Protein AF-A0A2Z6UHA8-F1 (afdb_monomer_lite)

Organism: NCBI:txid1979544

pLDDT: mean 77.67, std 16.22, range [40.0, 95.44]

Sequence (73 aa):
MPSTIKKIGKMMLTFNSKTYGELLAYYQPKAITTEVENERAIAIAQELEHRSELSLEEEALLELLMALRYSLC

Radius of gyration: 15.77 Å; chains: 1; bounding box: 30×23×51 Å

Foldseek 3Di:
DDDDDPDDDDPCLDDDPVVLVVVCVVLVDDQDDDVVSVVSLVVLLVVLVPDPDDRPSSVVVNVVSVVSVVVVD

Structure (mmCIF, N/CA/C/O backbone):
data_AF-A0A2Z6UHA8-F1
#
_entry.id   AF-A0A2Z6UHA8-F1
#
loop_
_atom_site.group_PDB
_atom_site.id
_atom_site.type_symbol
_atom_site.label_atom_id
_atom_site.label_alt_id
_atom_site.label_comp_id
_atom_site.label_asym_id
_atom_site.label_entity_id
_atom_site.label_seq_id
_atom_site.pdbx_PDB_ins_code
_atom_site.Cartn_x
_atom_site.Cartn_y
_atom_site.Cartn_z
_atom_site.occupancy
_atom_site.B_iso_or_equiv
_atom_site.auth_seq_id
_atom_site.auth_comp_id
_atom_site.auth_asym_id
_atom_site.auth_atom_id
_atom_site.pdbx_PDB_model_num
ATOM 1 N N . MET A 1 1 ? -0.090 12.746 -36.820 1.00 40.00 1 MET A N 1
ATOM 2 C CA . MET A 1 1 ? 0.607 13.916 -36.243 1.00 40.00 1 MET A CA 1
ATOM 3 C C . MET A 1 1 ? 1.837 13.414 -35.502 1.00 40.00 1 MET A C 1
ATOM 5 O O . MET A 1 1 ? 1.660 12.535 -34.668 1.00 40.00 1 MET A O 1
ATOM 9 N N . PRO A 1 2 ? 3.060 13.859 -35.830 1.00 43.72 2 PRO A N 1
ATOM 10 C CA . PRO A 1 2 ? 4.262 13.345 -35.186 1.00 43.72 2 PRO A CA 1
ATOM 11 C C . PRO A 1 2 ? 4.548 14.150 -33.913 1.00 43.72 2 PRO A C 1
ATOM 13 O O . PRO A 1 2 ? 4.963 15.303 -33.986 1.00 43.72 2 PRO A O 1
ATOM 16 N N . SER A 1 3 ? 4.312 13.564 -32.738 1.00 41.00 3 SER A N 1
ATOM 17 C CA . SER A 1 3 ? 4.790 14.142 -31.479 1.00 41.00 3 SER A CA 1
ATOM 18 C C . SER A 1 3 ? 6.237 13.712 -31.248 1.00 41.00 3 SER A C 1
ATOM 20 O O . SER A 1 3 ? 6.527 12.579 -30.870 1.00 41.00 3 SER A O 1
ATOM 22 N N . THR A 1 4 ? 7.123 14.653 -31.553 1.00 48.62 4 THR A N 1
ATOM 23 C CA . THR A 1 4 ? 8.526 14.814 -31.164 1.00 48.62 4 THR A CA 1
ATOM 24 C C . THR A 1 4 ? 9.023 13.874 -30.062 1.00 48.62 4 THR A C 1
ATOM 26 O O . THR A 1 4 ? 8.734 14.044 -28.879 1.00 48.62 4 THR A O 1
ATOM 29 N N . ILE A 1 5 ? 9.866 12.926 -30.468 1.00 53.66 5 ILE A N 1
ATOM 30 C CA . ILE A 1 5 ? 10.684 12.087 -29.592 1.00 53.66 5 ILE A CA 1
ATOM 31 C C . ILE A 1 5 ? 11.742 12.984 -28.937 1.00 53.66 5 ILE A C 1
ATOM 33 O O . ILE A 1 5 ? 12.719 13.373 -29.577 1.00 53.66 5 ILE A O 1
ATOM 37 N N . LYS A 1 6 ? 11.570 13.314 -27.654 1.00 47.41 6 LYS A N 1
ATOM 38 C CA . LYS A 1 6 ? 12.608 13.966 -26.843 1.00 47.41 6 LYS A CA 1
ATOM 39 C C . LYS A 1 6 ? 13.427 12.882 -26.135 1.00 47.41 6 LYS A C 1
ATOM 41 O O . LYS A 1 6 ? 13.131 12.484 -25.015 1.00 47.41 6 LYS A O 1
ATOM 46 N N . LYS A 1 7 ? 14.440 12.365 -26.834 1.00 62.31 7 LYS A N 1
ATOM 47 C CA . LYS A 1 7 ? 15.412 11.389 -26.320 1.00 62.31 7 LYS A CA 1
ATOM 48 C C . LYS A 1 7 ? 16.565 12.122 -25.637 1.00 62.31 7 LYS A C 1
ATOM 50 O O . LYS A 1 7 ? 17.427 12.650 -26.328 1.00 62.31 7 LYS A O 1
ATOM 55 N N . ILE A 1 8 ? 16.597 12.116 -24.303 1.00 54.31 8 ILE A N 1
ATOM 56 C CA . ILE A 1 8 ? 17.810 12.377 -23.511 1.00 54.31 8 ILE A CA 1
ATOM 57 C C . ILE A 1 8 ? 17.759 11.487 -22.254 1.00 54.31 8 ILE A C 1
ATOM 59 O O . ILE A 1 8 ? 16.998 11.761 -21.335 1.00 54.31 8 ILE A O 1
ATOM 63 N N . GLY A 1 9 ? 18.523 10.389 -22.252 1.00 43.88 9 GLY A N 1
ATOM 64 C CA . GLY A 1 9 ? 19.106 9.728 -21.067 1.00 43.88 9 GLY A CA 1
ATOM 65 C C . GLY A 1 9 ? 18.237 9.218 -19.906 1.00 43.88 9 GLY A C 1
ATOM 66 O O . GLY A 1 9 ? 18.811 8.754 -18.931 1.00 43.88 9 GLY A O 1
ATOM 67 N N . LYS A 1 10 ? 16.907 9.282 -19.953 1.00 45.03 10 LYS A N 1
ATOM 68 C CA . LYS A 1 10 ? 16.030 8.764 -18.892 1.00 45.03 10 LYS A CA 1
ATOM 69 C C . LYS A 1 10 ? 15.592 7.357 -19.295 1.00 45.03 10 LYS A C 1
ATOM 71 O O . LYS A 1 10 ? 14.962 7.220 -20.344 1.00 45.03 10 LYS A O 1
ATOM 76 N N . MET A 1 11 ? 15.94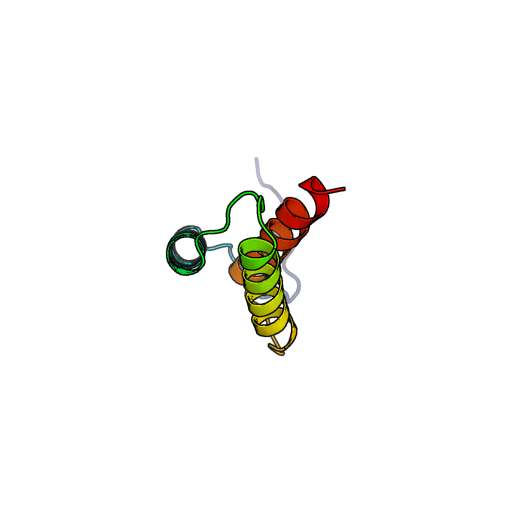4 6.319 -18.526 1.00 44.62 11 MET A N 1
ATOM 77 C CA . MET A 1 11 ? 15.231 5.035 -18.598 1.00 44.62 11 MET A CA 1
ATOM 78 C C . MET A 1 11 ? 13.744 5.377 -18.690 1.00 44.62 11 MET A C 1
ATOM 80 O O . MET A 1 1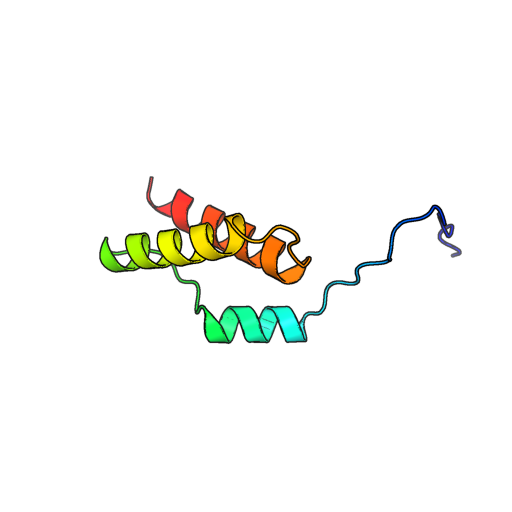1 ? 13.232 6.113 -17.846 1.00 44.62 11 MET A O 1
ATOM 84 N N . MET A 1 12 ? 13.082 4.958 -19.766 1.00 50.97 12 MET A N 1
ATOM 85 C CA . MET A 1 12 ? 11.645 5.141 -19.908 1.00 50.97 12 MET A CA 1
ATOM 86 C C . MET A 1 12 ? 11.020 4.180 -18.895 1.00 50.97 12 MET A C 1
ATOM 88 O O . MET A 1 12 ? 10.706 3.046 -19.232 1.00 50.97 12 MET A O 1
ATOM 92 N N . LEU A 1 13 ? 10.970 4.584 -17.623 1.00 64.62 13 LEU A N 1
ATOM 93 C CA . LEU A 1 13 ? 10.252 3.860 -16.589 1.00 64.62 13 LEU A CA 1
ATOM 94 C C . LEU A 1 13 ? 8.782 3.975 -16.991 1.00 64.62 13 LEU A C 1
ATOM 96 O O . LEU A 1 13 ? 8.165 5.035 -16.896 1.00 64.62 13 LEU A O 1
ATOM 100 N N . THR A 1 14 ? 8.274 2.931 -17.632 1.00 80.94 14 THR A N 1
ATOM 101 C CA . THR A 1 14 ? 6.877 2.839 -18.037 1.00 80.94 14 THR A CA 1
ATOM 102 C C . THR A 1 14 ? 6.100 2.282 -16.864 1.00 80.94 14 THR A C 1
ATOM 104 O O . THR A 1 14 ? 6.410 1.183 -16.414 1.00 80.94 14 THR A O 1
ATOM 107 N N . PHE A 1 15 ? 5.090 3.020 -16.409 1.00 87.38 15 PHE A N 1
ATOM 108 C CA . PHE A 1 15 ? 4.190 2.568 -15.356 1.00 87.38 15 PHE A CA 1
ATOM 109 C C . PHE A 1 15 ? 3.500 1.255 -15.751 1.00 87.38 15 PHE A C 1
ATOM 111 O O . PHE A 1 15 ? 2.851 1.163 -16.798 1.00 87.38 15 PHE A O 1
ATOM 118 N N . ASN A 1 16 ? 3.633 0.243 -14.907 1.00 93.12 16 ASN A N 1
ATOM 119 C CA . ASN A 1 16 ? 3.071 -1.081 -15.064 1.00 93.12 16 ASN A CA 1
ATOM 120 C C . ASN A 1 16 ? 1.824 -1.227 -14.187 1.00 93.12 16 ASN A C 1
ATOM 122 O O . ASN A 1 16 ? 1.885 -1.472 -12.982 1.00 93.12 16 ASN A O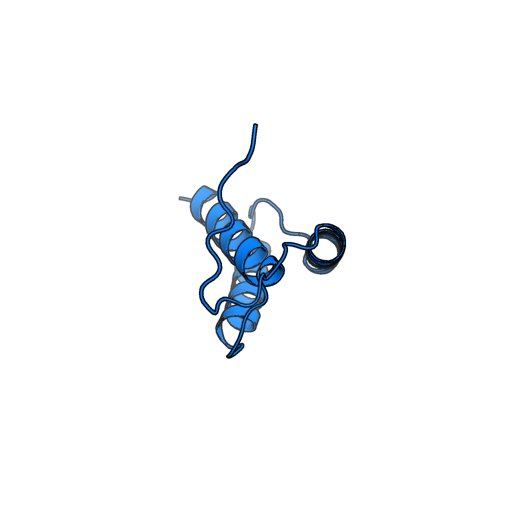 1
ATOM 126 N N . SER A 1 17 ? 0.658 -1.148 -14.826 1.00 92.06 17 SER A N 1
ATOM 127 C CA . SER A 1 17 ? -0.633 -1.288 -14.151 1.00 92.06 17 SER A CA 1
ATOM 128 C C . SER A 1 17 ? -0.838 -2.649 -13.482 1.00 92.06 17 SER A C 1
ATOM 130 O O . SER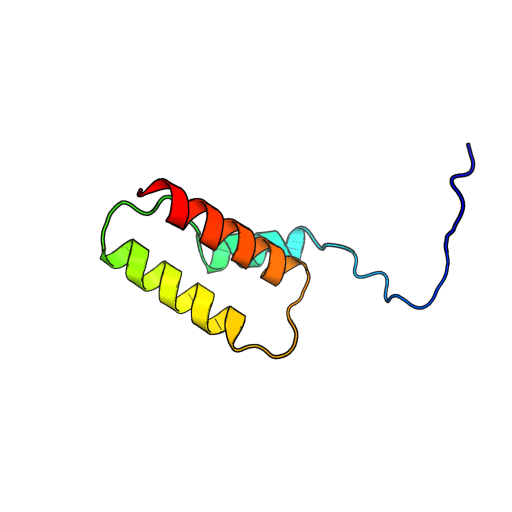 A 1 17 ? -1.569 -2.726 -12.497 1.00 92.06 17 SER A O 1
ATOM 132 N N . LYS A 1 18 ? -0.198 -3.718 -13.977 1.00 94.31 18 LYS A N 1
ATOM 133 C CA . LYS A 1 18 ? -0.275 -5.046 -13.358 1.00 94.31 18 LYS A CA 1
ATOM 134 C C . LYS A 1 18 ? 0.475 -5.059 -12.029 1.00 94.31 18 LYS A C 1
ATOM 136 O O . LYS A 1 18 ? -0.103 -5.462 -11.028 1.00 94.31 18 LYS A O 1
ATOM 141 N N . THR A 1 19 ? 1.715 -4.573 -12.020 1.00 92.88 19 THR A N 1
ATOM 142 C CA . THR A 1 19 ? 2.528 -4.463 -10.800 1.00 92.88 19 THR A CA 1
ATOM 143 C C . THR A 1 19 ? 1.847 -3.561 -9.776 1.00 92.88 19 THR A C 1
ATOM 145 O O . THR A 1 19 ? 1.716 -3.938 -8.616 1.00 92.88 19 THR A O 1
ATOM 148 N N . TYR A 1 20 ? 1.305 -2.421 -10.210 1.00 94.69 20 TYR A N 1
ATOM 149 C CA . TYR A 1 20 ? 0.525 -1.560 -9.325 1.00 94.69 2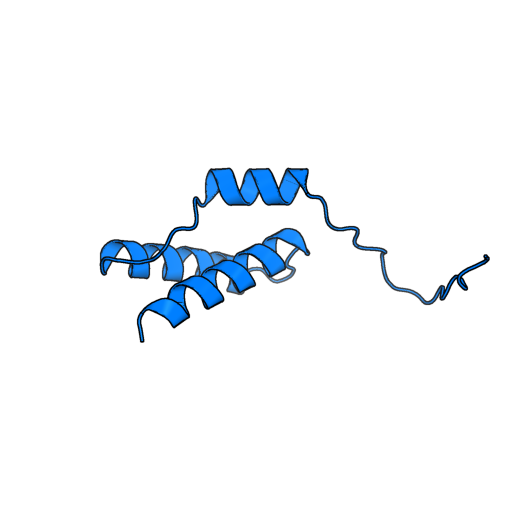0 TYR A CA 1
ATOM 150 C C . TYR A 1 20 ? -0.729 -2.259 -8.773 1.00 94.69 20 TYR A C 1
ATOM 152 O O . TYR A 1 20 ? -1.019 -2.171 -7.584 1.00 94.69 20 TYR A O 1
ATOM 160 N N . GLY A 1 21 ? -1.453 -3.017 -9.602 1.00 95.00 21 GLY A N 1
ATOM 161 C CA . GLY A 1 21 ? -2.600 -3.812 -9.155 1.00 95.00 21 GLY A CA 1
ATOM 162 C C . GLY A 1 21 ? -2.232 -4.889 -8.127 1.00 95.00 21 GLY A C 1
ATOM 163 O O . GLY A 1 21 ? -2.964 -5.083 -7.159 1.00 95.00 21 GLY A O 1
ATOM 164 N N . GLU A 1 22 ? -1.089 -5.557 -8.300 1.00 95.44 22 GLU A N 1
ATOM 165 C CA . GLU A 1 22 ? -0.551 -6.528 -7.337 1.00 95.44 22 GLU A CA 1
ATOM 166 C C . GLU A 1 22 ? -0.206 -5.853 -6.002 1.00 95.44 22 GLU A C 1
ATOM 168 O O . GLU A 1 22 ? -0.572 -6.367 -4.945 1.00 95.44 22 GLU A O 1
ATOM 173 N N . LEU A 1 23 ? 0.407 -4.666 -6.042 1.00 93.31 23 LEU A N 1
ATOM 174 C CA . LEU A 1 23 ? 0.689 -3.863 -4.851 1.00 93.31 23 LEU A CA 1
ATOM 175 C C . LEU A 1 23 ? -0.596 -3.451 -4.118 1.00 93.31 23 LEU A C 1
ATOM 177 O O . LEU A 1 23 ? -0.683 -3.602 -2.900 1.00 93.31 23 LEU A O 1
ATOM 181 N N . LEU A 1 24 ? -1.621 -2.993 -4.842 1.00 93.50 24 LEU A N 1
ATOM 182 C CA . LEU A 1 24 ? -2.919 -2.651 -4.253 1.00 93.50 24 LEU A CA 1
ATOM 183 C C . LEU A 1 24 ? -3.607 -3.868 -3.623 1.00 93.50 24 LEU A C 1
ATOM 185 O O . LEU A 1 24 ? -4.186 -3.753 -2.546 1.00 93.50 24 LEU A O 1
ATOM 189 N N . ALA A 1 25 ? -3.535 -5.034 -4.266 1.00 92.75 25 ALA A N 1
ATOM 190 C CA . ALA A 1 25 ? -4.102 -6.268 -3.729 1.00 92.75 25 ALA A CA 1
ATOM 191 C C . ALA A 1 25 ? -3.346 -6.769 -2.488 1.00 92.75 25 ALA A C 1
ATOM 193 O O . ALA A 1 25 ? -3.960 -7.332 -1.582 1.00 92.75 25 ALA A O 1
ATOM 194 N N . TYR A 1 26 ? -2.029 -6.559 -2.438 1.00 89.56 26 TYR A N 1
ATOM 195 C CA . TYR A 1 26 ? -1.196 -6.945 -1.304 1.00 89.56 26 TYR A CA 1
ATOM 196 C C . TYR A 1 26 ? -1.415 -6.023 -0.098 1.00 89.56 26 TYR A C 1
ATOM 198 O O . TYR A 1 26 ? -1.752 -6.495 0.988 1.00 89.56 26 TYR A O 1
ATOM 206 N N . TYR A 1 27 ? -1.274 -4.708 -0.292 1.00 88.00 27 TYR A N 1
ATOM 207 C CA . TYR A 1 27 ? -1.330 -3.724 0.792 1.00 88.00 27 TYR A CA 1
ATOM 208 C C . TYR A 1 27 ? -2.756 -3.283 1.157 1.00 88.00 27 TYR A C 1
ATOM 210 O O . TYR A 1 27 ? -2.962 -2.770 2.255 1.00 88.00 27 TYR A O 1
ATOM 218 N N . GLN A 1 28 ? -3.740 -3.498 0.274 1.00 88.19 28 GLN A N 1
ATOM 219 C CA . GLN A 1 28 ? -5.167 -3.182 0.468 1.00 88.19 28 GLN A CA 1
ATOM 220 C C . GLN A 1 28 ? -5.411 -1.801 1.103 1.00 88.19 28 GLN A C 1
ATOM 222 O O . GLN A 1 28 ? -6.052 -1.708 2.158 1.00 88.19 28 GLN A O 1
ATOM 227 N N . PRO A 1 29 ? -4.900 -0.716 0.488 1.00 85.56 29 PRO A N 1
ATOM 228 C CA . PRO A 1 29 ? -5.084 0.625 1.019 1.00 85.56 29 PRO A CA 1
ATOM 229 C C . PRO A 1 29 ? -6.578 0.959 1.090 1.00 85.56 29 PRO A C 1
ATOM 231 O O . PRO A 1 29 ? -7.330 0.762 0.134 1.00 85.56 29 PRO A O 1
ATOM 234 N N . LYS A 1 30 ? -7.013 1.467 2.242 1.00 83.00 30 LYS A N 1
ATOM 235 C CA . LYS A 1 30 ? -8.403 1.845 2.512 1.00 83.00 30 LYS A CA 1
ATOM 236 C C . LYS A 1 30 ? -8.454 3.144 3.299 1.00 83.00 30 LYS A C 1
ATOM 238 O O . LYS A 1 30 ? -7.461 3.538 3.907 1.00 83.00 30 LYS A O 1
ATOM 243 N N . ALA A 1 31 ? -9.623 3.782 3.298 1.00 82.50 31 ALA A N 1
ATOM 244 C CA . ALA A 1 31 ? -9.887 4.896 4.195 1.00 82.50 31 ALA A CA 1
ATOM 245 C C . ALA A 1 31 ? -9.585 4.460 5.633 1.00 82.50 31 ALA A C 1
ATOM 247 O O . ALA A 1 31 ? -10.066 3.421 6.093 1.00 82.50 31 ALA A O 1
ATOM 248 N N . ILE A 1 32 ? -8.745 5.232 6.309 1.00 81.44 32 ILE A N 1
ATOM 249 C CA . ILE A 1 32 ? -8.397 4.982 7.699 1.00 81.44 32 ILE A CA 1
ATOM 250 C C . ILE A 1 32 ? -9.590 5.467 8.535 1.00 81.44 32 ILE A C 1
ATOM 252 O O . ILE A 1 32 ? -10.103 6.562 8.334 1.00 81.44 32 ILE A O 1
ATOM 256 N N . THR A 1 33 ? -10.098 4.625 9.426 1.00 83.62 33 THR A N 1
ATOM 257 C CA . THR A 1 33 ? -11.243 4.947 10.301 1.00 83.62 33 THR A CA 1
ATOM 258 C C . THR A 1 33 ? -10.958 4.631 11.766 1.00 83.62 33 THR A C 1
ATOM 260 O O . THR A 1 33 ? -11.726 4.997 12.653 1.00 83.62 33 THR A O 1
ATOM 263 N N . THR A 1 34 ? -9.837 3.959 12.027 1.00 84.38 34 THR A N 1
ATOM 264 C CA . THR A 1 34 ? -9.393 3.514 13.346 1.00 84.38 34 THR A CA 1
ATOM 265 C C . THR A 1 34 ? -7.893 3.740 13.507 1.00 84.38 34 THR A C 1
ATOM 267 O O . THR A 1 34 ? -7.148 3.757 12.526 1.00 84.38 34 THR A O 1
ATOM 270 N N . GLU A 1 35 ? -7.427 3.839 14.752 1.00 83.88 35 GLU A N 1
ATOM 271 C CA . GLU A 1 35 ? -5.994 3.980 15.048 1.00 83.88 35 GLU A CA 1
ATOM 272 C C . GLU A 1 35 ? -5.179 2.784 14.528 1.00 83.88 35 GLU A C 1
ATOM 274 O O . GLU A 1 35 ? -4.108 2.949 13.961 1.00 83.88 35 GLU A O 1
ATOM 279 N N . VAL A 1 36 ? -5.732 1.570 14.610 1.00 86.38 36 VAL A N 1
ATOM 280 C CA . VAL A 1 36 ? -5.068 0.349 14.120 1.00 86.38 36 VAL A CA 1
ATOM 281 C C . VAL A 1 36 ? -4.849 0.393 12.601 1.00 86.38 36 VAL A C 1
ATOM 283 O O . VAL A 1 36 ? -3.867 -0.144 12.089 1.00 86.38 36 VAL A O 1
ATOM 286 N N . GLU A 1 37 ? -5.759 1.017 11.852 1.00 83.81 37 GLU A N 1
ATOM 287 C CA . GLU A 1 37 ? -5.593 1.224 10.408 1.00 83.81 37 GLU A CA 1
ATOM 288 C C . GLU A 1 37 ? -4.543 2.297 10.109 1.00 83.81 37 GLU A C 1
ATOM 290 O O . GLU A 1 37 ? -3.762 2.129 9.172 1.00 83.81 37 GLU A O 1
ATOM 295 N N . ASN A 1 38 ? -4.483 3.348 10.930 1.00 82.94 38 ASN A N 1
ATOM 296 C CA . ASN A 1 38 ? -3.472 4.399 10.842 1.00 82.94 38 ASN A CA 1
ATOM 297 C C . ASN A 1 38 ? -2.062 3.838 11.090 1.00 82.94 38 ASN A C 1
ATOM 299 O O . ASN A 1 38 ? -1.163 4.043 10.278 1.00 82.94 38 ASN A O 1
ATOM 303 N N . GLU A 1 39 ? -1.879 3.053 12.155 1.00 85.94 39 GLU A N 1
ATOM 304 C CA . GLU A 1 39 ? -0.602 2.405 12.482 1.00 85.94 39 GLU A CA 1
ATOM 305 C C . GLU A 1 39 ? -0.111 1.490 11.352 1.00 85.94 39 GLU A C 1
ATOM 307 O O . GLU A 1 39 ? 1.065 1.523 10.986 1.00 85.94 39 GLU A O 1
ATOM 312 N N . ARG A 1 40 ? -1.011 0.707 10.741 1.00 84.50 40 ARG A N 1
ATOM 313 C CA . ARG A 1 40 ? -0.667 -0.138 9.585 1.00 84.50 40 ARG A CA 1
ATOM 314 C C . ARG A 1 40 ? -0.248 0.690 8.376 1.00 84.50 40 ARG A C 1
ATOM 316 O O . ARG A 1 40 ? 0.738 0.346 7.729 1.00 84.50 40 ARG A O 1
ATOM 323 N N . ALA A 1 41 ? -0.970 1.767 8.075 1.00 83.69 41 ALA A N 1
ATOM 324 C CA . ALA A 1 41 ? -0.625 2.654 6.968 1.00 83.69 41 ALA A CA 1
ATOM 325 C C . ALA A 1 41 ? 0.747 3.319 7.181 1.00 83.69 41 ALA A C 1
ATOM 327 O O . ALA A 1 41 ? 1.541 3.393 6.246 1.00 83.69 41 ALA A O 1
ATOM 328 N N . ILE A 1 42 ? 1.055 3.731 8.417 1.00 84.62 42 ILE A N 1
ATOM 329 C CA . ILE A 1 42 ? 2.364 4.283 8.792 1.00 84.62 42 ILE A CA 1
ATOM 330 C C . ILE A 1 42 ? 3.471 3.244 8.599 1.00 84.62 42 ILE A C 1
ATOM 332 O O . ILE A 1 42 ? 4.494 3.571 8.008 1.00 84.62 42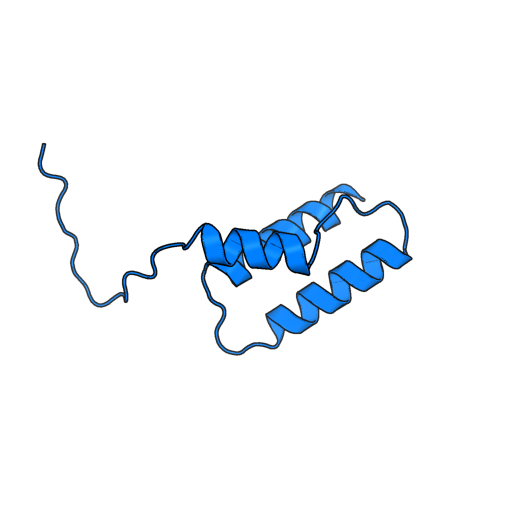 ILE A O 1
ATOM 336 N N . ALA A 1 43 ? 3.268 2.003 9.047 1.00 87.38 43 ALA A N 1
ATOM 337 C CA . ALA A 1 43 ? 4.269 0.946 8.901 1.00 87.38 43 ALA A CA 1
ATOM 338 C C . ALA A 1 43 ? 4.601 0.661 7.425 1.00 87.38 43 ALA A C 1
ATOM 340 O O . ALA A 1 43 ? 5.770 0.517 7.076 1.00 87.38 43 ALA A O 1
ATOM 341 N N . ILE A 1 44 ? 3.587 0.638 6.552 1.00 85.25 44 ILE A N 1
ATOM 342 C CA . ILE A 1 44 ? 3.773 0.439 5.106 1.00 85.25 44 ILE A CA 1
ATOM 343 C C . ILE A 1 44 ? 4.508 1.632 4.484 1.00 85.25 44 ILE A C 1
ATOM 345 O O . ILE A 1 44 ? 5.458 1.439 3.729 1.00 85.25 44 ILE A O 1
ATOM 349 N N . ALA A 1 45 ? 4.102 2.862 4.815 1.00 82.50 45 ALA A N 1
ATOM 350 C CA . ALA A 1 45 ? 4.767 4.064 4.316 1.00 82.50 45 ALA A CA 1
ATOM 351 C C . ALA A 1 45 ? 6.244 4.100 4.735 1.00 82.50 45 ALA A C 1
ATOM 353 O O . ALA A 1 45 ? 7.111 4.335 3.900 1.00 82.50 45 ALA A O 1
ATOM 354 N N . GLN A 1 46 ? 6.541 3.770 5.994 1.00 84.06 46 GLN A N 1
ATOM 355 C CA . GLN A 1 46 ? 7.911 3.675 6.492 1.00 84.06 46 GLN A CA 1
ATOM 356 C C . GLN A 1 46 ? 8.710 2.585 5.774 1.00 84.06 46 GLN A C 1
ATOM 358 O O . GLN A 1 46 ? 9.863 2.818 5.425 1.00 84.06 46 GLN A O 1
ATOM 363 N N . GLU A 1 47 ? 8.129 1.409 5.531 1.00 85.06 47 GLU A N 1
ATOM 364 C CA . GLU A 1 47 ? 8.803 0.338 4.789 1.00 85.06 47 GLU A CA 1
ATOM 365 C C . GLU A 1 47 ? 9.214 0.796 3.383 1.00 85.06 47 GLU A C 1
ATOM 367 O O . GLU A 1 47 ? 10.327 0.503 2.944 1.00 85.06 47 GLU A O 1
ATOM 372 N N . LEU A 1 48 ? 8.337 1.532 2.696 1.00 81.44 48 LEU A N 1
ATOM 373 C CA . LEU A 1 48 ? 8.610 2.081 1.369 1.00 81.44 48 LEU A CA 1
ATOM 374 C C . LEU A 1 48 ? 9.643 3.217 1.431 1.00 81.44 48 LEU A C 1
ATOM 376 O O . LEU A 1 48 ? 10.605 3.199 0.673 1.00 81.44 48 LEU A O 1
ATOM 380 N N . GLU A 1 49 ? 9.526 4.152 2.375 1.00 78.44 49 GLU A N 1
ATOM 381 C CA . GLU A 1 49 ? 10.467 5.274 2.541 1.00 78.44 49 GLU A CA 1
ATOM 382 C C . GLU A 1 49 ? 11.911 4.838 2.840 1.00 78.44 49 GLU A C 1
ATOM 384 O O . GLU A 1 49 ? 12.855 5.549 2.498 1.00 78.44 49 GLU A O 1
ATOM 389 N N . HIS A 1 50 ? 12.112 3.672 3.463 1.00 79.25 50 HIS A N 1
ATOM 390 C CA . HIS A 1 50 ? 13.453 3.149 3.748 1.00 79.25 50 HIS A CA 1
ATOM 391 C C . HIS A 1 50 ? 14.109 2.450 2.544 1.00 79.25 50 HIS A C 1
ATOM 393 O O . HIS A 1 50 ? 15.283 2.071 2.626 1.00 79.25 50 HIS A O 1
ATOM 399 N N . ARG A 1 51 ? 13.399 2.267 1.422 1.00 80.38 51 ARG A N 1
ATOM 400 C CA . ARG A 1 51 ? 13.972 1.687 0.198 1.00 80.38 51 ARG A CA 1
ATOM 401 C C . ARG A 1 51 ? 14.750 2.759 -0.563 1.00 80.38 51 ARG A C 1
ATOM 403 O O . ARG A 1 51 ? 14.263 3.856 -0.800 1.00 80.38 51 ARG A O 1
ATOM 410 N N . SER A 1 52 ? 15.985 2.436 -0.948 1.00 70.81 52 SER A N 1
ATOM 411 C CA . SER A 1 52 ? 16.896 3.395 -1.595 1.00 70.81 52 SER A CA 1
ATOM 412 C C . SER A 1 52 ? 16.474 3.787 -3.014 1.00 70.81 52 SER A C 1
ATOM 414 O O . SER A 1 52 ? 16.831 4.866 -3.478 1.00 70.81 52 SER A O 1
ATOM 416 N N . GLU A 1 53 ? 15.721 2.923 -3.692 1.00 80.31 53 GLU A N 1
ATOM 417 C CA . GLU A 1 53 ? 15.150 3.165 -5.015 1.00 80.31 53 GLU A CA 1
ATOM 418 C C . GLU A 1 53 ? 13.717 2.632 -5.008 1.00 80.31 53 GLU A C 1
ATOM 420 O O . GLU A 1 53 ? 13.499 1.448 -4.741 1.00 80.31 53 GLU A O 1
ATOM 425 N N . LEU A 1 54 ? 12.752 3.511 -5.271 1.00 82.31 54 LEU A N 1
ATOM 426 C CA . LEU A 1 54 ? 11.356 3.140 -5.464 1.00 82.31 54 LEU A CA 1
ATOM 427 C C . LEU A 1 54 ? 11.070 2.999 -6.957 1.00 82.31 54 LEU A C 1
ATOM 429 O O . LEU A 1 54 ? 11.519 3.798 -7.783 1.00 82.31 54 LEU A O 1
ATOM 433 N N . SER A 1 55 ? 10.307 1.970 -7.306 1.00 88.94 55 SER A N 1
ATOM 434 C CA . SER A 1 55 ? 9.652 1.897 -8.610 1.00 88.94 55 SER A CA 1
ATOM 435 C C . SER A 1 55 ? 8.539 2.945 -8.716 1.00 88.94 55 SER A C 1
ATOM 437 O O . SER A 1 55 ? 8.029 3.439 -7.709 1.00 88.94 55 SER A O 1
ATOM 439 N N . LEU A 1 56 ? 8.113 3.264 -9.942 1.00 88.81 56 LEU A N 1
ATOM 440 C CA . LEU A 1 56 ? 7.018 4.219 -10.159 1.00 88.81 56 LEU A CA 1
ATOM 441 C C . LEU A 1 56 ? 5.704 3.757 -9.512 1.00 88.81 56 LEU A C 1
ATOM 443 O O . LEU A 1 56 ? 4.871 4.573 -9.126 1.00 88.81 56 LEU A O 1
ATOM 447 N N . GLU A 1 57 ? 5.496 2.446 -9.421 1.00 92.75 57 GLU A N 1
ATOM 448 C CA . GLU A 1 57 ? 4.316 1.840 -8.820 1.00 92.75 57 GLU A CA 1
ATOM 449 C C . GLU A 1 57 ? 4.342 1.950 -7.293 1.00 92.75 57 GLU A C 1
ATOM 451 O O . GLU A 1 57 ? 3.305 2.204 -6.680 1.00 92.75 57 GLU A O 1
ATOM 456 N N . GLU A 1 58 ? 5.517 1.791 -6.681 1.00 89.38 58 GLU A N 1
ATOM 457 C CA . GLU A 1 58 ? 5.698 1.994 -5.243 1.00 89.38 58 GLU A CA 1
ATOM 458 C C . GLU A 1 58 ? 5.600 3.477 -4.864 1.00 89.38 58 GLU A C 1
ATOM 460 O O . GLU A 1 58 ? 4.964 3.793 -3.860 1.00 89.38 58 GLU A O 1
ATOM 465 N N . GLU A 1 59 ? 6.145 4.389 -5.679 1.00 89.94 59 GLU A N 1
ATOM 466 C CA . GLU A 1 59 ? 5.954 5.838 -5.503 1.00 89.94 59 GLU A CA 1
ATOM 467 C C . GLU A 1 59 ? 4.466 6.213 -5.565 1.00 89.94 59 GLU A C 1
ATOM 469 O O . GLU A 1 59 ? 3.966 6.913 -4.684 1.00 89.94 59 GLU A O 1
ATOM 474 N N . ALA A 1 60 ? 3.732 5.695 -6.556 1.00 91.00 60 ALA A N 1
ATOM 475 C CA . ALA A 1 60 ? 2.294 5.932 -6.681 1.00 91.00 60 ALA A CA 1
ATOM 476 C C . ALA A 1 60 ? 1.496 5.351 -5.501 1.00 91.00 60 ALA A C 1
ATOM 478 O O . ALA A 1 60 ? 0.530 5.963 -5.038 1.00 91.00 60 ALA A O 1
ATOM 479 N N . LEU A 1 61 ? 1.894 4.182 -4.986 1.00 90.69 61 LEU A N 1
ATOM 480 C CA . LEU A 1 61 ? 1.286 3.607 -3.788 1.00 90.69 61 LEU A CA 1
ATOM 481 C C . LEU A 1 61 ? 1.551 4.484 -2.557 1.00 90.69 61 LEU A C 1
ATOM 483 O O . LEU A 1 61 ? 0.633 4.715 -1.771 1.00 90.69 61 LEU A O 1
ATOM 487 N N . LEU A 1 62 ? 2.777 4.982 -2.389 1.00 88.00 62 LEU A N 1
ATOM 488 C CA . LEU A 1 62 ? 3.134 5.868 -1.284 1.00 88.00 62 LEU A CA 1
ATOM 489 C C . LEU A 1 62 ? 2.320 7.168 -1.334 1.00 88.00 62 LEU A C 1
ATOM 491 O O . LEU A 1 62 ? 1.763 7.581 -0.318 1.00 88.00 62 LEU A O 1
ATOM 495 N N . GLU A 1 63 ? 2.175 7.771 -2.517 1.00 88.12 63 GLU A N 1
ATOM 496 C CA . GLU A 1 63 ? 1.334 8.956 -2.720 1.00 88.12 63 GLU A CA 1
ATOM 497 C C . GLU A 1 63 ? -0.133 8.690 -2.346 1.00 88.12 63 GLU A C 1
ATOM 499 O O . GLU A 1 63 ? -0.748 9.489 -1.632 1.00 88.12 63 GLU A O 1
ATOM 504 N N . LEU A 1 64 ? -0.680 7.534 -2.739 1.00 88.50 64 LEU A N 1
ATOM 505 C CA . LEU A 1 64 ? -2.031 7.120 -2.354 1.00 88.50 64 LEU A CA 1
ATOM 506 C C . LEU A 1 64 ? -2.172 6.965 -0.833 1.00 88.50 64 LEU A C 1
ATOM 508 O O . LEU A 1 64 ? -3.149 7.443 -0.253 1.00 88.50 64 LEU A O 1
ATOM 512 N N . LEU A 1 65 ? -1.211 6.312 -0.176 1.00 84.81 65 LEU A N 1
ATOM 513 C CA . LEU A 1 65 ? -1.220 6.124 1.277 1.00 84.81 65 LEU A CA 1
ATOM 514 C C . LEU A 1 65 ? -1.157 7.464 2.020 1.00 84.81 65 LEU A C 1
ATOM 516 O O . LEU A 1 65 ? -1.887 7.657 2.994 1.00 84.81 65 LEU A O 1
ATOM 520 N N . MET A 1 66 ? -0.350 8.412 1.535 1.00 81.69 66 MET A N 1
ATOM 521 C CA . MET A 1 66 ? -0.329 9.775 2.067 1.00 81.69 66 MET A CA 1
ATOM 522 C C . MET A 1 66 ? -1.690 10.461 1.896 1.00 81.69 66 MET A C 1
ATOM 524 O O . MET A 1 66 ? -2.219 11.009 2.862 1.00 81.69 66 MET A O 1
ATOM 528 N N . ALA A 1 67 ? -2.300 10.390 0.709 1.00 82.38 67 ALA A N 1
ATOM 529 C CA . ALA A 1 67 ? -3.599 11.010 0.441 1.00 82.38 67 ALA A CA 1
ATOM 530 C C . ALA A 1 67 ? -4.719 10.466 1.348 1.00 82.38 67 ALA A C 1
ATOM 532 O O . ALA A 1 67 ? -5.514 11.241 1.880 1.00 82.38 67 ALA A O 1
ATOM 533 N N . LEU A 1 68 ? -4.750 9.150 1.580 1.00 76.44 68 LEU A N 1
ATOM 534 C CA . LEU A 1 68 ? -5.729 8.508 2.466 1.00 76.44 68 LEU A CA 1
ATOM 535 C C . LEU A 1 68 ? -5.548 8.904 3.936 1.00 76.44 68 LEU A C 1
ATOM 537 O O . LEU A 1 68 ? -6.528 8.965 4.679 1.00 76.44 68 LEU A O 1
ATOM 541 N N . ARG A 1 69 ? -4.315 9.207 4.352 1.00 69.50 69 ARG A N 1
ATOM 542 C CA . ARG A 1 69 ? -4.008 9.699 5.699 1.00 69.50 69 ARG A CA 1
ATOM 543 C C . ARG A 1 69 ? -4.494 11.134 5.925 1.00 69.50 69 ARG A C 1
ATOM 545 O O . ARG A 1 69 ? -4.970 11.439 7.014 1.00 69.50 69 ARG A O 1
ATOM 552 N N . TYR A 1 70 ? -4.428 12.004 4.915 1.00 59.53 70 TYR A N 1
ATOM 553 C CA . TYR A 1 70 ? -4.884 13.398 5.031 1.00 59.53 70 TYR A CA 1
ATOM 554 C C . TYR A 1 70 ? -6.415 13.563 5.066 1.00 59.53 70 TYR A C 1
ATOM 556 O O . TYR A 1 70 ? -6.889 14.639 5.414 1.00 59.53 70 TYR A O 1
ATOM 564 N N . SER A 1 71 ? -7.201 12.521 4.770 1.00 54.44 71 SER A N 1
ATOM 565 C CA . SER A 1 71 ? -8.668 12.544 4.922 1.00 54.44 71 SER A CA 1
ATOM 566 C C . SER A 1 71 ? -9.173 12.368 6.366 1.00 54.44 71 SER A C 1
ATOM 568 O O . SER A 1 71 ? -10.384 12.325 6.566 1.00 54.44 71 SER A O 1
ATOM 570 N N . LEU A 1 72 ? -8.285 12.272 7.366 1.00 52.28 72 LEU A N 1
ATOM 571 C CA . LEU A 1 72 ? -8.649 12.194 8.794 1.00 52.28 72 LEU A CA 1
ATOM 572 C C . LEU A 1 72 ? -8.360 13.465 9.606 1.00 52.28 72 LEU A C 1
ATOM 574 O O . LEU A 1 72 ? -8.458 13.428 10.834 1.00 52.28 72 LEU A O 1
ATOM 578 N N . CYS A 1 73 ? -8.025 14.578 8.952 1.00 48.28 73 CYS A N 1
ATOM 579 C CA . CYS A 1 73 ? -7.949 15.891 9.597 1.00 48.28 73 CYS A CA 1
ATOM 580 C C . CYS A 1 73 ? -9.148 16.766 9.233 1.00 48.28 73 CYS A C 1
ATOM 582 O O . CYS A 1 73 ? -9.512 16.803 8.036 1.00 48.28 73 CYS A O 1
#

Secondary structure (DSSP, 8-state):
-------SS-------HHHHHHHHHHH------SHHHHHHHHHHHHHHHT-SS--HHHHHHHHHHHHHHHTT-